Protein AF-A0A484GT91-F1 (afdb_monomer_lite)

Sequence (149 aa):
KLQTDHTPAHLALLDEISTCYQLLHPQVLQLLVKLFDTEHSQLDVMEQLESKKTLLDRMVHLLSRGYALPMVSYIRKCLEKLDTDISLIRHFVTEVLNIITPPYTSDFVQLFLPILENDSIAGTIKTEGEHDPVTEFIAHCKANFILVN

Radius of gyration: 15.95 Å; chains: 1; bounding box: 37×36×51 Å

Foldseek 3Di:
DPPLPDLPVVLVVLLVCLQPPVVCLVVSVVVLVVVLPDDDVVDDPVSNVSVNLSSLVSLLSSVLSVPVLVSLQVLLVCVVVVVDDLVSSLSNLLSNLVRDDDDDDPSNCVSNVVSLVDCSRVVVQQDPDDDGSSVVSVVNCVVPDDDDD

pLDDT: mean 90.4, std 12.08, range [40.66, 98.5]

Secondary structure (DSSP, 8-state):
----SS--HHHHHHHHHHHH-GGGHHHHHHHHHHHHHS--TTS-HHHHHHHHHHHHHHHHHHHHTT-HHHHHHHHHHHHHHT-S-HHHHHHHHHHHHHH--SSPPHHHHHHHHHHHT-HHHHHHH--SSS--HHHHHHHHHHHH-----

InterPro domains:
  IPR006942 TH1 protein [PF04858] (1-145)
  IPR006942 TH1 protein [PTHR12144] (2-149)

Structure (mmCIF, N/CA/C/O backbone):
data_AF-A0A484GT91-F1
#
_entry.id   AF-A0A484GT91-F1
#
loop_
_atom_site.group_PDB
_atom_site.id
_atom_site.type_symbol
_atom_site.label_atom_id
_atom_site.label_alt_id
_atom_site.label_comp_id
_atom_site.label_asym_id
_atom_site.label_entity_id
_atom_site.label_seq_id
_atom_site.pdbx_PDB_ins_code
_atom_site.Cartn_x
_atom_site.Cartn_y
_atom_site.Cartn_z
_atom_site.occupancy
_atom_site.B_iso_or_equiv
_atom_site.auth_seq_id
_atom_site.auth_comp_id
_atom_site.auth_asym_id
_atom_site.auth_atom_id
_atom_site.pdbx_PDB_model_num
ATOM 1 N N . LYS A 1 1 ? -7.553 -1.451 28.725 1.00 40.66 1 LYS A N 1
ATOM 2 C CA . LYS A 1 1 ? -6.418 -1.034 27.873 1.00 40.66 1 LYS A CA 1
ATOM 3 C C . LYS A 1 1 ? -6.357 -2.008 26.715 1.00 40.66 1 LYS A C 1
ATOM 5 O O . LYS A 1 1 ? -6.062 -3.171 26.957 1.00 40.66 1 LYS A O 1
ATOM 10 N N . LEU A 1 2 ? -6.756 -1.574 25.522 1.00 46.72 2 LEU A N 1
ATOM 11 C CA . LEU A 1 2 ? -6.500 -2.333 24.301 1.00 46.72 2 LEU A CA 1
ATOM 12 C C . LEU A 1 2 ? -4.974 -2.358 24.144 1.00 46.72 2 LEU A C 1
ATOM 14 O O . LEU A 1 2 ? -4.352 -1.303 24.162 1.00 46.72 2 LEU A O 1
ATOM 18 N N . GLN A 1 3 ? -4.363 -3.542 24.166 1.00 48.25 3 GLN A N 1
ATOM 19 C CA . GLN A 1 3 ? -2.920 -3.679 23.959 1.00 48.25 3 GLN A CA 1
ATOM 20 C C . GLN A 1 3 ? -2.621 -3.339 22.496 1.00 48.25 3 GLN A C 1
ATOM 22 O O . GLN A 1 3 ? -3.026 -4.080 21.606 1.00 48.25 3 GLN A O 1
ATOM 27 N N . THR A 1 4 ? -1.960 -2.209 22.264 1.00 53.47 4 THR A N 1
ATOM 28 C CA . THR A 1 4 ? -1.543 -1.714 20.942 1.00 53.47 4 THR A CA 1
ATOM 29 C C . THR A 1 4 ? -0.111 -2.123 20.578 1.00 53.47 4 THR A C 1
ATOM 31 O O . THR A 1 4 ? 0.300 -1.921 19.444 1.00 53.47 4 THR A O 1
ATOM 34 N N . ASP A 1 5 ? 0.638 -2.736 21.503 1.00 52.78 5 ASP A N 1
ATOM 35 C CA . ASP A 1 5 ? 2.074 -3.027 21.329 1.00 52.78 5 ASP A CA 1
ATOM 36 C C . ASP A 1 5 ? 2.379 -4.198 20.375 1.00 52.78 5 ASP A C 1
ATOM 38 O O . ASP A 1 5 ? 3.533 -4.436 20.014 1.00 52.78 5 ASP A O 1
ATOM 42 N N . HIS A 1 6 ? 1.363 -4.953 19.955 1.00 57.56 6 HIS A N 1
ATOM 43 C CA . HIS A 1 6 ? 1.514 -6.102 19.065 1.00 57.56 6 HIS A CA 1
ATOM 44 C C . HIS A 1 6 ? 0.427 -6.089 17.995 1.00 57.56 6 HIS A C 1
ATOM 46 O O . HIS A 1 6 ? -0.722 -5.756 18.296 1.00 57.56 6 HIS A O 1
ATOM 52 N N . THR A 1 7 ? 0.768 -6.511 16.768 1.00 63.91 7 THR A N 1
ATOM 53 C CA . THR A 1 7 ? -0.221 -6.764 15.712 1.00 63.91 7 THR A CA 1
ATOM 54 C C . THR A 1 7 ? -1.353 -7.606 16.303 1.00 63.91 7 THR A C 1
ATOM 56 O O . THR A 1 7 ? -1.085 -8.714 16.782 1.00 63.91 7 THR A O 1
ATOM 59 N N . PRO A 1 8 ? -2.606 -7.115 16.310 1.00 82.75 8 PRO A N 1
ATOM 60 C CA . PRO A 1 8 ? -3.721 -7.856 16.875 1.00 82.75 8 PRO A CA 1
ATOM 61 C C . PRO A 1 8 ? -3.765 -9.266 16.286 1.00 82.75 8 PRO A C 1
ATOM 63 O O . PRO A 1 8 ? -3.698 -9.419 15.068 1.00 82.75 8 PRO A O 1
ATOM 66 N N . ALA A 1 9 ? -3.903 -10.296 17.128 1.00 88.00 9 ALA A N 1
ATOM 67 C CA . ALA A 1 9 ? -3.830 -11.698 16.695 1.00 88.00 9 ALA A CA 1
ATOM 68 C C . ALA A 1 9 ? -4.750 -12.007 15.496 1.00 88.00 9 ALA A C 1
ATOM 70 O O . ALA A 1 9 ? -4.379 -12.745 14.590 1.00 88.00 9 ALA A O 1
ATOM 71 N N . HIS A 1 10 ? -5.926 -11.374 15.449 1.00 91.31 10 HIS A N 1
ATOM 72 C CA . HIS A 1 10 ? -6.868 -11.480 14.335 1.00 91.31 10 HIS A CA 1
ATOM 73 C C . HIS A 1 10 ? -6.287 -11.013 12.993 1.00 91.31 10 HIS A C 1
ATOM 75 O O . HIS A 1 10 ? -6.590 -11.609 11.967 1.00 91.31 10 HIS A O 1
ATOM 81 N N . LEU A 1 11 ? -5.447 -9.974 12.985 1.00 94.31 11 LEU A N 1
ATOM 82 C CA . LEU A 1 11 ? -4.799 -9.489 11.769 1.00 94.31 11 LEU A CA 1
ATOM 83 C C . LEU A 1 11 ? -3.659 -10.414 11.326 1.00 94.31 11 LEU A C 1
ATOM 85 O O . LEU A 1 11 ? -3.504 -10.635 10.132 1.00 94.31 11 LEU A O 1
ATOM 89 N N . ALA A 1 12 ? -2.932 -11.034 12.260 1.00 93.56 12 ALA A N 1
ATOM 90 C CA . ALA A 1 12 ? -1.956 -12.073 11.917 1.00 93.56 12 ALA A CA 1
ATOM 91 C C . ALA A 1 12 ? -2.631 -13.304 11.277 1.00 93.56 12 ALA A C 1
ATOM 93 O O . ALA A 1 12 ? -2.101 -13.897 10.341 1.00 93.56 12 ALA A O 1
ATOM 94 N N . LEU A 1 13 ? -3.845 -13.658 11.717 1.00 95.81 13 LEU A N 1
ATOM 95 C CA . LEU A 1 13 ? -4.634 -14.708 11.064 1.00 95.81 13 LEU A CA 1
ATOM 96 C C . LEU A 1 13 ? -5.047 -14.327 9.633 1.00 95.81 13 LEU A C 1
ATOM 98 O O . LEU A 1 13 ? -5.108 -15.205 8.774 1.00 95.81 13 LEU A O 1
ATOM 102 N N . LEU A 1 14 ? -5.308 -13.044 9.347 1.00 97.00 14 LEU A N 1
ATOM 103 C CA . LEU A 1 14 ? -5.565 -12.591 7.973 1.00 97.00 14 LEU A CA 1
ATOM 104 C C . LEU A 1 14 ? -4.330 -12.749 7.082 1.00 97.00 14 LEU A C 1
ATOM 106 O O . LEU A 1 14 ? -4.478 -13.103 5.911 1.00 97.00 14 LEU A O 1
ATOM 110 N N . ASP A 1 15 ? -3.131 -12.540 7.626 1.00 97.06 15 ASP A N 1
ATOM 111 C CA . ASP A 1 15 ? -1.881 -12.755 6.893 1.00 97.06 15 ASP A CA 1
ATOM 112 C C . ASP A 1 15 ? -1.679 -14.237 6.552 1.00 97.06 15 ASP A C 1
ATOM 114 O O . ASP A 1 15 ? -1.306 -14.567 5.420 1.00 97.06 15 ASP A O 1
ATOM 118 N N . GLU A 1 16 ? -1.998 -15.135 7.486 1.00 97.88 16 GLU A N 1
ATOM 119 C CA . GLU A 1 16 ? -1.959 -16.582 7.255 1.00 97.88 16 GLU A CA 1
ATOM 120 C C . GLU A 1 16 ? -2.988 -17.001 6.193 1.00 97.88 16 GLU A C 1
ATOM 122 O O . GLU A 1 16 ? -2.653 -17.685 5.225 1.00 97.88 16 GLU A O 1
ATOM 127 N N . ILE A 1 17 ? -4.229 -16.507 6.291 1.00 97.94 17 ILE A N 1
ATOM 128 C CA . ILE A 1 17 ? -5.275 -16.758 5.286 1.00 97.94 17 ILE A CA 1
ATOM 129 C C . ILE A 1 17 ? -4.829 -16.270 3.902 1.00 97.94 17 ILE A C 1
ATOM 131 O O . ILE A 1 17 ? -4.979 -16.994 2.918 1.00 97.94 17 ILE A O 1
ATOM 135 N N . SER A 1 18 ? -4.251 -15.070 3.826 1.00 97.94 18 SER A N 1
ATOM 136 C CA . SER A 1 18 ? -3.738 -14.491 2.578 1.00 97.94 18 SER A CA 1
ATOM 137 C C . SER A 1 18 ? -2.584 -15.305 1.998 1.00 97.94 18 SER A C 1
ATOM 139 O O . SER A 1 18 ? -2.421 -15.371 0.780 1.00 97.94 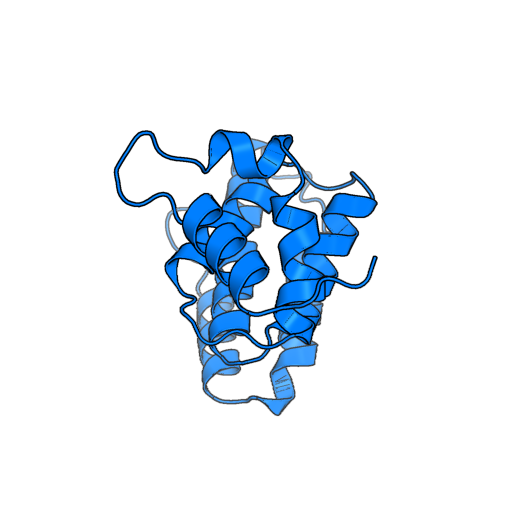18 SER A O 1
ATOM 141 N N . THR A 1 19 ? -1.793 -15.949 2.852 1.00 98.06 19 THR A N 1
ATOM 142 C CA . THR A 1 19 ? -0.679 -16.804 2.435 1.00 98.06 19 THR A CA 1
ATOM 143 C C . THR A 1 19 ? -1.175 -18.140 1.888 1.00 98.06 19 THR A C 1
ATOM 145 O O . THR A 1 19 ? -0.677 -18.602 0.863 1.00 98.06 19 THR A O 1
ATOM 148 N N . CYS A 1 20 ? -2.178 -18.746 2.527 1.00 97.88 20 CYS A N 1
ATOM 149 C CA . CYS A 1 20 ? -2.650 -20.085 2.178 1.00 97.88 20 CYS A CA 1
ATOM 150 C C . CYS A 1 20 ? -3.747 -20.114 1.101 1.00 97.88 20 CYS A C 1
ATOM 152 O O . CYS A 1 20 ? -3.866 -21.113 0.390 1.00 97.88 20 CYS A O 1
ATOM 15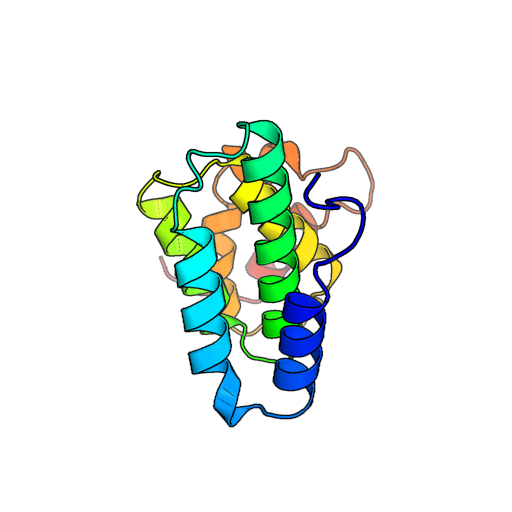4 N N . TYR A 1 21 ? -4.565 -19.063 0.968 1.00 97.31 21 TYR A N 1
ATOM 155 C CA . TYR A 1 21 ? -5.814 -19.121 0.197 1.00 97.31 21 TYR A CA 1
ATOM 156 C C . TYR A 1 21 ? -6.003 -17.920 -0.743 1.00 97.31 21 TYR A C 1
ATOM 158 O O . TYR A 1 21 ? -6.698 -16.956 -0.426 1.00 97.31 21 TYR A O 1
ATOM 166 N N . GLN A 1 22 ? -5.468 -18.022 -1.966 1.00 97.12 22 GLN A N 1
ATOM 167 C CA . GLN A 1 22 ? -5.573 -16.969 -2.994 1.00 97.12 22 GLN A CA 1
ATOM 168 C C . GLN A 1 22 ? -7.019 -16.588 -3.353 1.00 97.12 22 GLN A C 1
ATOM 170 O O . GLN A 1 22 ? -7.324 -15.420 -3.576 1.00 97.12 22 GLN A O 1
ATOM 175 N N . LEU A 1 23 ? -7.946 -17.551 -3.346 1.00 98.00 23 LEU A N 1
ATOM 176 C CA . LEU A 1 23 ? -9.362 -17.299 -3.650 1.00 98.00 23 LEU A CA 1
ATOM 177 C C . LEU A 1 23 ? -10.079 -16.436 -2.597 1.00 98.00 23 LEU A C 1
ATOM 179 O O . LEU A 1 23 ? -11.196 -15.988 -2.847 1.00 98.00 23 LEU A O 1
ATOM 183 N N . LEU A 1 24 ? -9.463 -16.216 -1.432 1.00 98.31 24 LEU A N 1
ATOM 184 C CA . LEU A 1 24 ? -10.000 -15.364 -0.371 1.00 98.31 24 LEU A CA 1
ATOM 185 C C . LEU A 1 24 ? -9.413 -13.949 -0.390 1.00 98.31 24 LEU A C 1
ATOM 187 O O . LEU A 1 24 ? -9.887 -13.096 0.358 1.00 98.31 24 LEU A O 1
ATOM 191 N N . HIS A 1 25 ? -8.424 -13.666 -1.247 1.00 98.44 25 HIS A N 1
ATOM 192 C CA . HIS A 1 25 ? -7.814 -12.336 -1.361 1.00 98.44 25 HIS A CA 1
ATOM 193 C C . HIS A 1 25 ? -8.831 -11.202 -1.576 1.00 98.44 25 HIS A C 1
ATOM 195 O O . HIS A 1 25 ? -8.707 -10.187 -0.885 1.00 98.44 25 HIS A O 1
ATOM 201 N N . PRO A 1 26 ? -9.869 -11.336 -2.434 1.00 98.38 26 PRO A N 1
ATOM 202 C CA . PRO A 1 26 ? -10.878 -10.287 -2.584 1.00 98.38 26 PRO A CA 1
ATOM 203 C C . PRO A 1 26 ? -11.624 -9.980 -1.276 1.00 98.38 26 PRO A C 1
ATOM 205 O O . PRO A 1 26 ? -11.841 -8.815 -0.947 1.00 98.38 26 PRO A O 1
ATOM 208 N N . GLN A 1 27 ? -11.984 -11.012 -0.513 1.00 98.50 27 GLN A N 1
ATOM 209 C CA . GLN A 1 27 ? -12.700 -10.898 0.757 1.00 98.50 27 GLN A CA 1
ATOM 210 C C . GLN A 1 27 ? -11.803 -10.315 1.853 1.00 98.50 27 GLN A C 1
ATOM 212 O O . GLN A 1 27 ? -12.263 -9.489 2.642 1.00 98.50 27 GLN A O 1
ATOM 217 N N . VAL A 1 28 ? -10.523 -10.701 1.887 1.00 98.31 28 VAL A N 1
ATOM 218 C CA . VAL A 1 28 ? -9.542 -10.115 2.811 1.00 98.31 28 VAL A CA 1
ATOM 219 C C . VAL A 1 28 ? -9.357 -8.630 2.509 1.00 98.31 28 VAL A C 1
ATOM 221 O O . VAL A 1 28 ? -9.477 -7.816 3.422 1.00 98.31 28 VAL A O 1
ATOM 224 N N . LEU A 1 29 ? -9.152 -8.253 1.241 1.00 98.12 29 LEU A N 1
ATOM 225 C CA . LEU A 1 29 ? -9.062 -6.844 0.847 1.00 98.12 29 LEU A CA 1
ATOM 226 C C . LEU A 1 29 ? -10.325 -6.077 1.250 1.00 98.12 29 LEU A C 1
ATOM 228 O O . LEU A 1 29 ? -10.223 -5.010 1.847 1.00 98.12 29 LEU A O 1
ATOM 232 N N . GLN A 1 30 ? -11.512 -6.619 0.963 1.00 98.38 30 GLN A N 1
ATOM 233 C CA . GLN A 1 30 ? -12.778 -5.979 1.321 1.00 98.38 30 GLN A CA 1
ATOM 234 C C . GLN A 1 30 ? -12.879 -5.715 2.829 1.00 98.38 30 GLN A C 1
ATOM 236 O O . GLN A 1 30 ? -13.334 -4.647 3.239 1.00 98.38 30 GLN A O 1
ATOM 241 N N . LEU A 1 31 ? -12.458 -6.675 3.656 1.00 98.25 31 LEU A N 1
ATOM 242 C CA . LEU A 1 31 ? -12.436 -6.513 5.104 1.00 98.25 31 LEU A CA 1
ATOM 243 C C . LEU A 1 31 ? -11.427 -5.443 5.536 1.00 98.25 31 LEU A C 1
ATOM 245 O O . LEU A 1 31 ? -11.786 -4.574 6.326 1.00 98.25 31 LEU A O 1
ATOM 249 N N . LEU A 1 32 ? -10.198 -5.480 5.014 1.00 97.94 32 LEU A N 1
ATOM 250 C CA . LEU A 1 32 ? -9.155 -4.505 5.347 1.00 97.94 32 LEU A CA 1
ATOM 251 C C . LEU A 1 32 ? -9.573 -3.080 4.966 1.00 97.94 32 LEU A C 1
ATOM 253 O O . LEU A 1 32 ? -9.441 -2.178 5.786 1.00 97.94 32 LEU A O 1
ATOM 257 N N . VAL A 1 33 ? -10.146 -2.891 3.773 1.00 97.56 33 VAL A N 1
ATOM 258 C CA . VAL A 1 33 ? -10.698 -1.603 3.316 1.00 97.56 33 VAL A CA 1
ATOM 259 C C . VAL A 1 33 ? -11.816 -1.137 4.240 1.00 97.56 33 VAL A C 1
ATOM 261 O O . VAL A 1 33 ? -11.795 -0.009 4.716 1.00 97.56 33 VAL A O 1
ATOM 264 N N . LYS A 1 34 ? -12.763 -2.023 4.573 1.00 97.50 34 LYS A N 1
ATOM 265 C CA . LYS A 1 34 ? -13.855 -1.685 5.492 1.00 97.50 34 LYS A CA 1
ATOM 266 C C . LYS A 1 34 ? -13.327 -1.220 6.851 1.00 97.50 34 LYS A C 1
ATOM 268 O O . LYS A 1 34 ? -13.846 -0.253 7.400 1.00 97.50 34 LYS A O 1
ATOM 273 N N . LEU A 1 35 ? -12.331 -1.910 7.406 1.00 95.56 35 LEU A N 1
ATOM 274 C CA . LEU A 1 35 ? -11.721 -1.540 8.685 1.00 95.56 35 LEU A CA 1
ATOM 275 C C . LEU A 1 35 ? -10.959 -0.213 8.587 1.00 95.56 35 LEU A C 1
ATOM 277 O O . LEU A 1 35 ? -11.045 0.594 9.506 1.00 95.56 35 LEU A O 1
ATOM 281 N N . PHE A 1 36 ? -10.261 0.025 7.475 1.00 95.94 36 PHE A N 1
ATOM 282 C CA . PHE A 1 36 ? -9.493 1.247 7.240 1.00 95.94 36 PHE A CA 1
ATOM 283 C C . PHE A 1 36 ? -10.386 2.488 7.084 1.00 95.94 36 PHE A C 1
ATOM 285 O O . PHE A 1 36 ? -10.075 3.549 7.632 1.00 95.94 36 PHE A O 1
ATOM 292 N N . ASP A 1 37 ? -11.513 2.337 6.386 1.00 94.31 37 ASP A N 1
ATOM 293 C CA . ASP A 1 37 ? -12.498 3.400 6.157 1.00 94.31 37 ASP A CA 1
ATOM 294 C C . ASP A 1 37 ? -13.380 3.664 7.395 1.00 94.31 37 ASP A C 1
ATOM 296 O O . ASP A 1 37 ? -14.083 4.671 7.459 1.00 94.31 37 ASP A O 1
ATOM 300 N N . THR A 1 38 ? -13.371 2.771 8.392 1.00 93.38 38 THR A N 1
ATOM 301 C CA . THR A 1 38 ? -14.173 2.937 9.612 1.00 93.38 38 THR A CA 1
ATOM 302 C C . THR A 1 38 ? -13.514 3.934 10.568 1.00 93.38 38 THR A C 1
ATOM 304 O O . THR A 1 38 ? -12.379 3.749 11.011 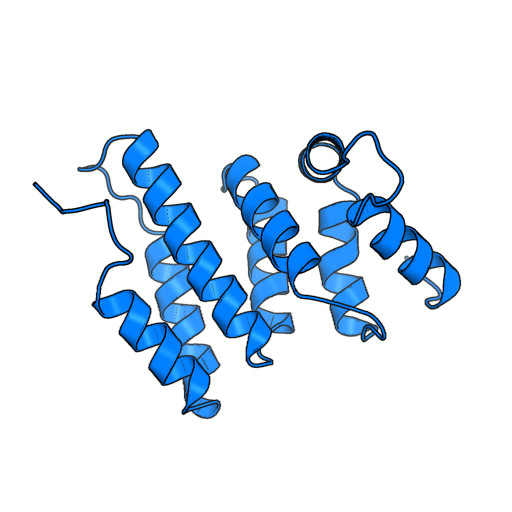1.00 93.38 38 THR A O 1
ATOM 307 N N . GLU A 1 39 ? -14.256 4.970 10.955 1.00 87.06 39 GLU A N 1
ATOM 308 C CA . GLU A 1 39 ? -13.844 5.895 12.011 1.00 87.06 39 GLU A CA 1
ATOM 309 C C . GLU A 1 39 ? -14.030 5.267 13.398 1.00 87.06 39 GLU A C 1
ATOM 311 O O . GLU A 1 39 ? -15.118 4.817 13.766 1.00 87.06 39 GLU A O 1
ATOM 316 N N . HIS A 1 40 ? -12.965 5.273 14.198 1.00 85.81 40 HIS A N 1
ATOM 317 C CA . HIS A 1 40 ? -12.967 4.727 15.552 1.00 85.81 40 HIS A CA 1
ATOM 318 C C . HIS A 1 40 ? -12.971 5.870 16.568 1.00 85.81 40 HIS A C 1
ATOM 320 O O . HIS A 1 40 ? -11.958 6.160 17.193 1.00 85.81 40 HIS A O 1
ATOM 326 N N . SER A 1 41 ? -14.129 6.511 16.754 1.00 86.25 41 SER A N 1
ATOM 327 C CA . SER A 1 41 ? -14.291 7.712 17.598 1.00 86.25 41 SER A CA 1
ATOM 328 C C . SER A 1 41 ? -13.921 7.538 19.080 1.00 86.25 41 SER A C 1
ATOM 330 O O . SER A 1 41 ? -13.824 8.522 19.808 1.00 86.25 41 SER A O 1
ATOM 332 N N . GLN A 1 42 ? -13.727 6.299 19.537 1.00 89.06 42 GLN A N 1
ATOM 333 C CA . GLN A 1 42 ? -13.291 5.976 20.899 1.00 89.06 42 GLN A CA 1
ATOM 334 C C . GLN A 1 42 ? -11.766 6.008 21.082 1.00 89.06 42 GLN A C 1
ATOM 336 O O . GLN A 1 42 ? -11.309 6.038 22.221 1.00 89.06 42 GLN A O 1
ATOM 341 N N . LEU A 1 43 ? -11.003 5.956 19.987 1.00 88.38 43 LEU A N 1
ATOM 342 C CA . LEU A 1 43 ? -9.543 5.998 19.990 1.00 88.38 43 LEU A CA 1
ATOM 343 C C . LEU A 1 43 ? -9.066 7.436 19.807 1.00 88.38 43 LEU A C 1
ATOM 345 O O . LEU A 1 43 ? -9.712 8.224 19.107 1.00 88.38 43 LEU A O 1
ATOM 349 N N . ASP A 1 44 ? -7.921 7.774 20.393 1.00 91.94 44 ASP A N 1
ATOM 350 C CA . ASP A 1 44 ? -7.300 9.064 20.107 1.00 91.94 44 ASP A CA 1
ATOM 351 C C . ASP A 1 44 ? -6.742 9.126 18.669 1.00 91.94 44 ASP A C 1
ATOM 353 O O . ASP A 1 44 ? -6.657 8.124 17.956 1.00 91.94 44 ASP A O 1
ATOM 357 N N . VAL A 1 45 ? -6.389 10.327 18.205 1.00 90.75 45 VAL A N 1
ATOM 358 C CA . VAL A 1 45 ? -5.931 10.544 16.820 1.00 90.75 45 VAL A CA 1
ATOM 359 C C . VAL A 1 45 ? -4.659 9.747 16.499 1.00 90.75 45 VAL A C 1
ATOM 361 O O . VAL A 1 45 ? -4.513 9.254 15.381 1.00 90.75 45 VAL A O 1
ATOM 364 N N . MET A 1 46 ? -3.749 9.598 17.464 1.00 91.06 46 MET A N 1
ATOM 365 C CA . MET A 1 46 ? -2.497 8.867 17.266 1.00 91.06 46 MET A CA 1
ATOM 366 C C . MET A 1 46 ? -2.752 7.357 17.212 1.00 91.06 46 MET A C 1
ATOM 368 O O . MET A 1 46 ? -2.244 6.679 16.323 1.00 91.06 46 MET A O 1
ATOM 372 N N . GLU A 1 47 ? -3.592 6.834 18.105 1.00 91.12 47 GLU A N 1
ATOM 373 C CA . GLU A 1 47 ? -4.035 5.437 18.110 1.00 91.12 47 GLU A CA 1
ATOM 374 C C . GLU A 1 47 ? -4.754 5.069 16.805 1.00 91.12 47 GLU A C 1
ATOM 376 O O . GLU A 1 47 ? -4.522 3.995 16.246 1.00 91.12 47 GLU A O 1
ATOM 381 N N . GLN A 1 48 ? -5.594 5.968 16.279 1.00 91.75 48 GLN A N 1
ATOM 382 C CA . GLN A 1 48 ? -6.246 5.785 14.980 1.00 91.75 48 GLN A CA 1
ATOM 383 C C . GLN A 1 48 ? -5.226 5.729 13.837 1.00 91.75 48 GLN A C 1
ATOM 385 O O . GLN A 1 48 ? -5.336 4.867 12.962 1.00 91.75 48 GLN A O 1
ATOM 390 N N . LEU A 1 49 ? -4.226 6.614 13.843 1.00 93.31 49 LEU A N 1
ATOM 391 C CA . LEU A 1 49 ? -3.182 6.641 12.821 1.00 93.31 49 LEU A CA 1
ATOM 392 C C . LEU A 1 49 ? -2.347 5.352 12.834 1.00 93.31 49 LEU A C 1
ATOM 394 O O . LEU A 1 49 ? -2.165 4.733 11.786 1.00 93.31 49 LEU A O 1
ATOM 398 N N . GLU A 1 50 ? -1.891 4.907 14.006 1.00 92.75 50 GLU A N 1
ATOM 399 C CA . GLU A 1 50 ? -1.113 3.668 14.152 1.00 92.75 50 GLU A CA 1
ATOM 400 C C . GLU A 1 50 ? -1.941 2.418 13.815 1.00 92.75 50 GLU A C 1
ATOM 402 O O . GLU A 1 50 ? -1.453 1.485 13.168 1.00 92.75 50 GLU A O 1
ATOM 407 N N . SER A 1 51 ? -3.234 2.417 14.152 1.00 92.50 51 SER A N 1
ATOM 408 C CA . SER A 1 51 ? -4.156 1.362 13.727 1.00 92.50 51 SER A CA 1
ATOM 409 C C . SER A 1 51 ? -4.280 1.300 12.200 1.00 92.50 51 SER A C 1
ATOM 411 O O . SER A 1 51 ? -4.193 0.217 11.614 1.00 92.50 51 SER A O 1
ATOM 413 N N . LYS A 1 52 ? -4.404 2.453 11.530 1.00 95.69 52 LYS A N 1
ATOM 414 C CA . LYS A 1 52 ? -4.460 2.526 10.065 1.00 95.69 52 LYS A CA 1
ATOM 415 C C . LYS A 1 52 ? -3.151 2.092 9.404 1.00 95.69 52 LYS A C 1
ATOM 417 O O . LYS A 1 52 ? -3.214 1.359 8.421 1.00 95.69 52 LYS A O 1
ATOM 422 N N . LYS A 1 53 ? -1.984 2.448 9.954 1.00 96.62 53 LYS A N 1
ATOM 423 C CA . LYS A 1 53 ? -0.689 1.911 9.489 1.00 96.62 53 LYS A CA 1
ATOM 424 C C . LYS A 1 53 ? -0.633 0.392 9.614 1.00 96.62 53 LYS A C 1
ATOM 426 O O . LYS A 1 53 ? -0.324 -0.284 8.643 1.00 96.62 53 LYS A O 1
ATOM 431 N N . THR A 1 54 ? -1.067 -0.149 10.753 1.00 95.94 54 THR A N 1
ATOM 432 C CA . THR A 1 54 ? -1.125 -1.604 10.964 1.00 95.94 54 THR A CA 1
ATOM 433 C C . THR A 1 54 ? -1.996 -2.298 9.913 1.00 95.94 54 THR A C 1
ATOM 435 O O . THR A 1 54 ? -1.657 -3.392 9.464 1.00 95.94 54 THR A O 1
ATOM 438 N N . LEU A 1 55 ? -3.119 -1.692 9.508 1.00 97.19 55 LEU A N 1
ATOM 439 C CA . LEU A 1 55 ? -3.966 -2.206 8.425 1.00 97.19 55 LEU A CA 1
ATOM 440 C C . LEU A 1 55 ? -3.275 -2.115 7.058 1.00 97.19 55 LEU A C 1
ATOM 442 O O . LEU A 1 55 ? -3.361 -3.068 6.281 1.00 97.19 55 LEU A O 1
ATOM 446 N N . LEU A 1 56 ? -2.565 -1.018 6.780 1.00 97.94 56 LEU A N 1
ATOM 447 C CA . LEU A 1 56 ? -1.764 -0.875 5.562 1.00 97.94 56 LEU A CA 1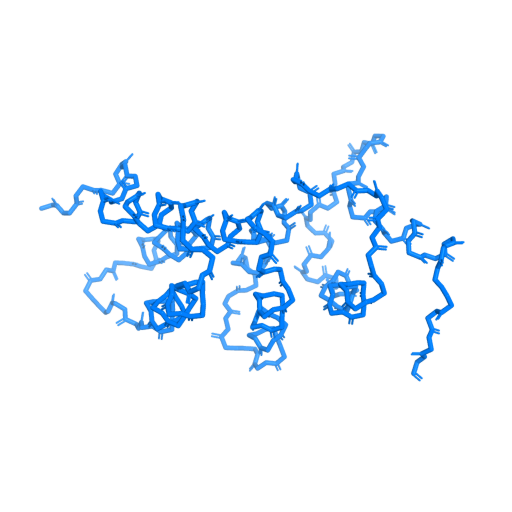
ATOM 448 C C . LEU A 1 56 ? -0.656 -1.928 5.481 1.00 97.94 56 LEU A C 1
ATOM 450 O O . LEU A 1 56 ? -0.447 -2.483 4.411 1.00 97.94 56 LEU A O 1
ATOM 454 N N . ASP A 1 57 ? -0.021 -2.297 6.591 1.00 97.81 57 ASP A N 1
ATOM 455 C CA . ASP A 1 57 ? 0.981 -3.369 6.590 1.00 97.81 57 ASP A CA 1
ATOM 456 C C . ASP A 1 57 ? 0.368 -4.717 6.170 1.00 97.81 57 ASP A C 1
ATOM 458 O O . ASP A 1 57 ? 0.981 -5.488 5.430 1.00 97.81 57 ASP A O 1
ATOM 462 N N . ARG A 1 58 ? -0.877 -5.004 6.585 1.00 97.88 58 ARG A N 1
ATOM 463 C CA . ARG A 1 58 ? -1.607 -6.208 6.132 1.00 97.88 58 ARG A CA 1
ATOM 464 C C . ARG A 1 58 ? -1.971 -6.110 4.648 1.00 97.88 58 ARG A C 1
ATOM 466 O O . ARG A 1 58 ? -1.936 -7.103 3.924 1.00 97.88 58 ARG A O 1
ATOM 473 N N . MET A 1 59 ? -2.292 -4.908 4.168 1.00 98.25 59 MET A N 1
ATOM 474 C CA . MET A 1 59 ? -2.514 -4.645 2.745 1.00 98.25 59 MET A CA 1
ATOM 475 C C . MET A 1 59 ? -1.236 -4.866 1.915 1.00 98.25 59 MET A C 1
ATOM 477 O O . MET A 1 59 ? -1.293 -5.481 0.849 1.00 98.25 59 MET A O 1
ATOM 481 N N . VAL A 1 60 ? -0.075 -4.436 2.415 1.00 98.38 60 VAL A N 1
ATOM 482 C CA . VAL A 1 60 ? 1.241 -4.686 1.803 1.00 98.38 60 VAL A CA 1
ATOM 483 C C . VAL A 1 60 ? 1.568 -6.181 1.807 1.00 98.38 60 VAL A C 1
ATOM 485 O O . VAL A 1 60 ? 2.026 -6.717 0.795 1.00 98.38 60 VAL A O 1
ATOM 488 N N . HIS A 1 61 ? 1.255 -6.899 2.890 1.00 98.19 61 HIS A N 1
ATOM 489 C CA . HIS A 1 61 ? 1.391 -8.357 2.917 1.00 98.19 61 HIS A CA 1
ATOM 490 C C . HIS A 1 61 ? 0.534 -9.023 1.834 1.00 98.19 61 HIS A C 1
ATOM 492 O O . HIS A 1 61 ? 1.054 -9.831 1.063 1.00 98.19 61 HIS A O 1
ATOM 498 N N . LEU A 1 62 ? -0.739 -8.638 1.696 1.00 98.12 62 LEU A N 1
ATOM 499 C CA . LEU A 1 62 ? -1.628 -9.148 0.646 1.00 98.12 62 LEU A CA 1
ATOM 500 C C . LEU A 1 62 ? -1.100 -8.839 -0.771 1.00 98.12 62 LEU A C 1
ATOM 502 O O . LEU A 1 62 ? -1.136 -9.705 -1.649 1.00 98.12 62 LEU A O 1
ATOM 506 N N . LEU A 1 63 ? -0.536 -7.643 -0.981 1.00 97.88 63 LEU A N 1
ATOM 507 C CA . LEU A 1 63 ? 0.167 -7.276 -2.215 1.00 97.88 63 LEU A CA 1
ATOM 508 C C . LEU A 1 63 ? 1.338 -8.230 -2.488 1.00 97.88 63 LEU A C 1
ATOM 510 O O . LEU A 1 63 ? 1.447 -8.753 -3.598 1.00 97.88 63 LEU A O 1
ATOM 514 N N . SER A 1 64 ? 2.151 -8.539 -1.471 1.00 97.31 64 SER A N 1
ATOM 515 C CA . SER A 1 64 ? 3.286 -9.471 -1.584 1.00 97.31 64 SER A CA 1
ATOM 516 C C . SER A 1 64 ? 2.873 -10.911 -1.928 1.00 97.31 64 SER A C 1
ATOM 518 O O . SER A 1 64 ? 3.698 -11.695 -2.394 1.00 97.31 64 SER A O 1
ATOM 520 N N . ARG A 1 65 ? 1.600 -11.277 -1.711 1.00 97.62 65 ARG A N 1
ATOM 521 C CA . ARG A 1 65 ? 1.028 -12.582 -2.090 1.00 97.62 65 ARG A CA 1
ATOM 522 C C . ARG A 1 65 ? 0.461 -12.608 -3.518 1.00 97.62 65 ARG A C 1
ATOM 524 O O . ARG A 1 65 ? -0.133 -13.610 -3.914 1.00 97.62 65 ARG A O 1
ATOM 531 N N . GLY A 1 66 ? 0.650 -11.537 -4.295 1.00 95.38 66 GLY A N 1
ATOM 532 C CA . GLY A 1 66 ? 0.267 -11.455 -5.708 1.00 95.38 66 GLY A CA 1
ATOM 533 C C . GLY A 1 66 ? -1.032 -10.694 -5.987 1.00 95.38 66 GLY A C 1
ATOM 534 O O . GLY A 1 66 ? -1.442 -10.606 -7.142 1.00 95.38 66 GLY A O 1
ATOM 535 N N . TYR A 1 67 ? -1.670 -10.097 -4.974 1.00 97.31 67 TYR A N 1
ATOM 536 C CA . TYR A 1 67 ? -2.925 -9.350 -5.136 1.00 97.31 67 TYR A CA 1
ATOM 537 C C . TYR A 1 67 ? -2.702 -7.827 -5.224 1.00 97.31 67 TYR A C 1
ATOM 539 O O . TYR A 1 67 ? -3.374 -7.026 -4.574 1.00 97.31 67 TYR A O 1
ATOM 547 N N . ALA A 1 68 ? -1.713 -7.422 -6.026 1.00 96.25 68 ALA A N 1
ATOM 548 C CA . ALA A 1 68 ? -1.198 -6.053 -6.066 1.00 96.25 68 ALA A CA 1
ATOM 549 C C . ALA A 1 68 ? -2.138 -5.036 -6.735 1.00 96.25 68 ALA A C 1
ATOM 551 O O . ALA A 1 68 ? -2.382 -3.969 -6.178 1.00 96.25 68 ALA A O 1
ATOM 552 N N . LEU A 1 69 ? -2.678 -5.341 -7.923 1.00 97.62 69 LEU A N 1
ATOM 553 C CA . LEU A 1 69 ? -3.415 -4.348 -8.724 1.00 97.62 69 LEU A CA 1
ATOM 554 C C . LEU A 1 69 ? -4.675 -3.811 -8.020 1.00 97.62 69 LEU A C 1
ATOM 556 O O . LEU A 1 69 ? -4.841 -2.590 -7.973 1.00 97.62 69 LEU A O 1
ATOM 560 N N . PRO A 1 70 ? -5.542 -4.656 -7.420 1.00 97.62 70 PRO A N 1
ATOM 561 C CA . PRO A 1 70 ? -6.699 -4.155 -6.679 1.00 97.62 70 PRO A CA 1
ATOM 562 C C . PRO A 1 70 ? -6.288 -3.301 -5.477 1.00 97.62 70 PRO A C 1
ATOM 564 O O . PRO A 1 70 ? -6.959 -2.317 -5.172 1.00 97.62 70 PRO A O 1
ATOM 567 N N . MET A 1 71 ? -5.166 -3.647 -4.837 1.00 95.88 71 MET A N 1
ATOM 568 C CA . MET A 1 71 ? -4.639 -2.916 -3.691 1.00 95.88 71 MET A CA 1
ATOM 569 C C . MET A 1 71 ? -4.161 -1.515 -4.076 1.00 95.88 71 MET A C 1
ATOM 571 O O . MET A 1 71 ? -4.619 -0.521 -3.516 1.00 95.88 71 MET A O 1
ATOM 575 N N . VAL A 1 72 ? -3.291 -1.418 -5.083 1.00 97.00 72 VAL A N 1
ATOM 576 C CA . VAL A 1 72 ? -2.781 -0.125 -5.560 1.00 97.00 72 VAL A CA 1
ATOM 577 C C . VAL A 1 72 ? -3.915 0.731 -6.129 1.00 97.00 72 VAL A C 1
ATOM 579 O O . VAL A 1 72 ? -3.950 1.937 -5.895 1.00 97.00 72 VAL A O 1
ATOM 582 N N . SER A 1 73 ? -4.892 0.120 -6.810 1.00 97.62 73 SER A N 1
ATOM 583 C CA . SER A 1 73 ? -6.085 0.828 -7.290 1.00 97.62 73 SER A CA 1
ATOM 584 C C . SER A 1 73 ? -6.896 1.452 -6.149 1.00 97.62 73 SER A C 1
ATOM 586 O O . SER A 1 73 ? -7.384 2.571 -6.295 1.00 97.62 73 SER A O 1
ATOM 588 N N . TYR A 1 74 ? -7.036 0.763 -5.013 1.00 97.25 74 TYR A N 1
ATOM 589 C CA . TYR A 1 74 ? -7.701 1.321 -3.836 1.00 97.25 74 TYR A CA 1
ATOM 590 C C . TYR A 1 74 ? -6.926 2.514 -3.261 1.00 97.25 74 TYR A C 1
ATOM 592 O O . TYR A 1 74 ? -7.505 3.588 -3.120 1.00 97.25 74 TYR A O 1
ATOM 600 N N . ILE A 1 75 ? -5.616 2.375 -3.034 1.00 96.38 75 ILE A N 1
ATOM 601 C CA . ILE A 1 75 ? -4.782 3.463 -2.493 1.00 96.38 75 ILE A CA 1
ATOM 602 C C . ILE A 1 75 ? -4.788 4.690 -3.409 1.00 96.38 75 ILE A C 1
ATOM 604 O O . ILE A 1 75 ? -4.915 5.820 -2.936 1.00 96.38 75 ILE A O 1
ATOM 608 N N . ARG A 1 76 ? -4.732 4.482 -4.729 1.00 95.31 76 ARG A N 1
ATOM 609 C CA . ARG A 1 76 ? -4.863 5.563 -5.709 1.00 95.31 76 ARG A CA 1
ATOM 610 C C . ARG A 1 76 ? -6.199 6.299 -5.575 1.00 95.31 76 ARG A C 1
ATOM 612 O O . ARG A 1 76 ? -6.212 7.524 -5.600 1.00 95.31 76 ARG A O 1
ATOM 619 N N . LYS A 1 77 ? -7.312 5.583 -5.377 1.00 95.81 77 LYS A N 1
ATOM 620 C CA . LYS A 1 77 ? -8.629 6.209 -5.156 1.00 95.81 77 LYS A CA 1
ATOM 621 C C . LYS A 1 77 ? -8.670 7.026 -3.867 1.00 95.81 77 LYS A C 1
ATOM 623 O O . LYS A 1 77 ? -9.269 8.095 -3.873 1.00 95.81 77 LYS A O 1
ATOM 628 N N . CYS A 1 78 ? -8.050 6.550 -2.788 1.00 94.75 78 CYS A N 1
ATOM 629 C CA . CYS A 1 78 ? -7.944 7.308 -1.536 1.00 94.75 78 CYS A CA 1
ATOM 630 C C . CYS A 1 78 ? -7.169 8.618 -1.742 1.00 94.75 78 CYS A C 1
ATOM 632 O O . CYS A 1 78 ? -7.575 9.672 -1.257 1.00 94.75 78 CYS A O 1
ATOM 634 N N . LEU A 1 79 ? -6.089 8.571 -2.530 1.00 93.75 79 LEU A N 1
ATOM 635 C CA . LEU A 1 79 ? -5.337 9.767 -2.901 1.00 93.75 79 LEU A CA 1
ATOM 636 C C . LEU A 1 79 ? -6.174 10.737 -3.751 1.00 93.75 79 LEU A C 1
ATOM 638 O O . LEU A 1 79 ? -6.198 11.929 -3.468 1.00 93.75 79 LEU A O 1
ATOM 642 N N . GLU A 1 80 ? -6.878 10.241 -4.769 1.00 93.38 80 GLU A N 1
ATOM 643 C CA . GLU A 1 80 ? -7.705 11.063 -5.668 1.00 93.38 80 GLU A CA 1
ATOM 644 C C . GLU A 1 80 ? -8.894 11.721 -4.948 1.00 93.38 80 GLU A C 1
ATOM 646 O O . GLU A 1 80 ? -9.269 12.846 -5.276 1.00 93.38 80 GLU A O 1
ATOM 651 N N . LYS A 1 81 ? -9.483 11.042 -3.956 1.00 93.56 81 LYS A N 1
ATOM 652 C CA . LYS A 1 81 ? -10.594 11.577 -3.153 1.00 93.56 81 LYS A CA 1
ATOM 653 C C . LYS A 1 81 ? -10.166 12.598 -2.103 1.00 93.56 81 LYS A C 1
ATOM 655 O O . LYS A 1 81 ? -11.024 13.344 -1.634 1.00 93.56 81 LYS A O 1
ATOM 660 N N . LEU A 1 82 ? -8.881 12.632 -1.740 1.00 86.88 82 LEU A N 1
ATOM 661 C CA . LEU A 1 82 ? -8.332 13.491 -0.683 1.00 86.88 82 LEU A CA 1
ATOM 662 C C . LEU A 1 82 ? -9.006 13.284 0.690 1.00 86.88 82 LEU A C 1
ATOM 664 O O . LEU A 1 82 ? -9.045 14.198 1.510 1.00 86.88 82 LEU A O 1
ATOM 668 N N . ASP A 1 83 ? -9.546 12.089 0.943 1.00 85.81 83 ASP A N 1
ATOM 669 C CA . ASP A 1 83 ? -10.244 11.720 2.185 1.00 85.81 83 ASP A CA 1
ATOM 670 C C . ASP A 1 83 ? -9.355 10.944 3.174 1.00 85.81 83 ASP A C 1
ATOM 672 O O . ASP A 1 83 ? -9.771 10.627 4.288 1.00 85.81 83 ASP A O 1
ATOM 676 N N . THR A 1 84 ? -8.113 10.660 2.781 1.00 92.00 84 THR A N 1
ATOM 677 C CA . THR A 1 84 ? -7.137 9.907 3.569 1.00 92.00 84 THR A CA 1
ATOM 678 C C . THR A 1 84 ? -5.908 10.761 3.863 1.00 92.00 84 THR A C 1
ATOM 680 O O . THR A 1 84 ? -5.412 11.478 2.995 1.00 92.00 84 THR A O 1
ATOM 683 N N . ASP A 1 85 ? -5.390 10.661 5.089 1.00 93.31 85 ASP A N 1
ATOM 684 C CA . ASP A 1 85 ? -4.175 11.364 5.502 1.00 93.31 85 ASP A CA 1
ATOM 685 C C . ASP A 1 85 ? -2.983 10.993 4.600 1.00 93.31 85 ASP A C 1
ATOM 687 O O . ASP A 1 85 ? -2.678 9.815 4.389 1.00 93.31 85 ASP A O 1
ATOM 691 N N . ILE A 1 86 ? -2.283 12.004 4.082 1.00 94.31 86 ILE A N 1
ATOM 692 C CA . ILE A 1 86 ? -1.148 11.830 3.162 1.00 94.31 86 ILE A CA 1
ATOM 693 C C . ILE A 1 86 ? -0.034 10.979 3.793 1.00 94.31 86 ILE A C 1
ATOM 695 O O . ILE A 1 86 ? 0.637 10.224 3.087 1.00 94.31 86 ILE A O 1
ATOM 699 N N . SER A 1 87 ? 0.158 11.049 5.114 1.00 95.00 87 SER A N 1
ATOM 700 C CA . SER A 1 87 ? 1.157 10.243 5.827 1.00 95.00 87 SER A CA 1
ATOM 701 C C . SER A 1 87 ? 0.876 8.738 5.752 1.00 95.00 87 SER A C 1
ATOM 703 O O . SER A 1 87 ? 1.820 7.950 5.723 1.00 95.00 87 SER A O 1
ATOM 705 N N . LEU A 1 88 ? -0.393 8.327 5.645 1.00 97.00 88 LEU A N 1
ATOM 706 C CA . LEU A 1 88 ? -0.785 6.926 5.464 1.00 97.00 88 LEU A CA 1
ATOM 707 C C . LEU A 1 88 ? -0.475 6.442 4.047 1.00 97.00 88 LEU A C 1
ATOM 709 O O . LEU A 1 88 ? 0.086 5.363 3.871 1.00 97.00 88 LEU A O 1
ATOM 713 N N . ILE A 1 89 ? -0.772 7.261 3.034 1.00 96.88 89 ILE A N 1
ATOM 714 C CA . ILE A 1 89 ? -0.423 6.938 1.643 1.00 96.88 89 ILE A CA 1
ATOM 715 C C . ILE A 1 89 ? 1.098 6.816 1.499 1.00 96.88 89 ILE A C 1
ATOM 717 O O . ILE A 1 89 ? 1.598 5.880 0.881 1.00 96.88 89 ILE A O 1
ATOM 721 N N . ARG A 1 90 ? 1.842 7.724 2.135 1.00 95.94 90 ARG A N 1
ATOM 722 C CA . ARG A 1 90 ? 3.305 7.689 2.190 1.00 95.94 90 ARG A CA 1
ATOM 723 C C . ARG A 1 90 ? 3.835 6.425 2.856 1.00 95.94 90 ARG A C 1
ATOM 725 O O . ARG A 1 90 ? 4.720 5.798 2.291 1.00 95.94 90 ARG A O 1
ATOM 732 N N . HIS A 1 91 ? 3.280 6.041 4.008 1.00 96.88 91 HIS A N 1
ATOM 733 C CA . HIS A 1 91 ? 3.631 4.794 4.695 1.00 96.88 91 HIS A CA 1
ATOM 734 C C . HIS A 1 91 ? 3.469 3.588 3.766 1.00 96.88 91 HIS A C 1
ATOM 736 O O . HIS A 1 91 ? 4.413 2.831 3.574 1.00 96.88 91 HIS A O 1
ATOM 742 N N . PHE A 1 92 ? 2.312 3.470 3.106 1.00 97.62 92 PHE A N 1
ATOM 743 C CA . PHE A 1 92 ? 2.067 2.398 2.139 1.00 97.62 92 PHE A CA 1
ATOM 744 C C . PHE A 1 92 ? 3.102 2.384 1.008 1.00 97.62 92 PHE A C 1
ATOM 746 O O . PHE A 1 92 ? 3.649 1.333 0.685 1.00 97.62 92 PHE A O 1
ATOM 753 N N . VAL A 1 93 ? 3.382 3.540 0.403 1.00 97.12 93 VAL A N 1
ATOM 754 C CA . VAL A 1 93 ? 4.341 3.645 -0.705 1.00 97.12 93 VAL A CA 1
ATOM 755 C C . VAL A 1 93 ? 5.747 3.237 -0.271 1.00 97.12 93 VAL A C 1
ATOM 757 O O . VAL A 1 93 ? 6.392 2.482 -0.996 1.00 97.12 93 VAL A O 1
ATOM 760 N N . THR A 1 94 ? 6.203 3.690 0.900 1.00 96.00 94 THR A N 1
ATOM 761 C CA . THR A 1 94 ? 7.498 3.295 1.468 1.00 96.00 94 THR A CA 1
ATOM 762 C C . THR A 1 94 ? 7.584 1.779 1.631 1.00 96.00 94 THR A C 1
ATOM 764 O O . THR A 1 94 ? 8.520 1.161 1.128 1.00 96.00 94 THR A O 1
ATOM 767 N N . GLU A 1 95 ? 6.582 1.164 2.260 1.00 97.06 95 GLU A N 1
ATOM 768 C CA . GLU A 1 95 ? 6.575 -0.280 2.500 1.00 97.06 95 GLU A CA 1
ATOM 769 C C . GLU A 1 95 ? 6.516 -1.090 1.200 1.00 97.06 95 GLU A C 1
ATOM 771 O O . GLU A 1 95 ? 7.210 -2.096 1.068 1.00 97.06 95 GLU A O 1
ATOM 776 N N . VAL A 1 96 ? 5.753 -0.637 0.200 1.00 97.56 96 VAL A N 1
ATOM 777 C CA . VAL A 1 96 ? 5.720 -1.283 -1.119 1.00 97.56 96 VAL A CA 1
ATOM 778 C C . VAL A 1 96 ? 7.078 -1.194 -1.808 1.00 97.56 96 VAL A C 1
ATOM 780 O O . VAL A 1 96 ? 7.578 -2.213 -2.280 1.00 97.56 96 VAL A O 1
ATOM 783 N N . LEU A 1 97 ? 7.694 -0.010 -1.850 1.00 96.06 97 LEU A N 1
ATOM 784 C CA . LEU A 1 97 ? 9.008 0.183 -2.469 1.00 96.06 97 LEU A CA 1
ATOM 785 C C . LEU A 1 97 ? 10.105 -0.666 -1.809 1.00 96.06 97 LEU A C 1
ATOM 787 O O . LEU A 1 97 ? 11.018 -1.104 -2.501 1.00 96.06 97 LEU A O 1
ATOM 791 N N . ASN A 1 98 ? 9.987 -0.957 -0.511 1.00 94.56 98 ASN A N 1
ATOM 792 C CA . ASN A 1 98 ? 10.923 -1.820 0.214 1.00 94.56 98 ASN A CA 1
ATOM 793 C C . ASN A 1 98 ? 10.832 -3.308 -0.176 1.00 94.56 98 ASN A C 1
ATOM 795 O O . ASN A 1 98 ? 11.776 -4.057 0.079 1.00 94.56 98 ASN A O 1
ATOM 799 N N . ILE A 1 99 ? 9.714 -3.760 -0.759 1.00 95.44 99 ILE A N 1
ATOM 800 C CA . ILE A 1 99 ? 9.475 -5.188 -1.040 1.00 95.44 99 ILE A CA 1
ATOM 801 C C . ILE A 1 99 ? 9.367 -5.532 -2.527 1.00 95.44 99 ILE A C 1
ATOM 803 O O . ILE A 1 99 ? 9.369 -6.716 -2.873 1.00 95.44 99 ILE A O 1
AT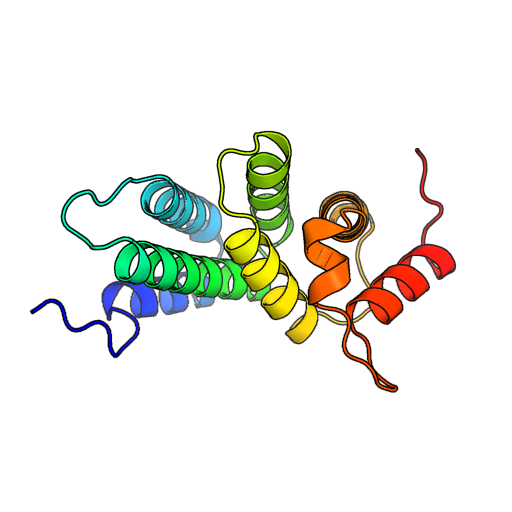OM 807 N N . ILE A 1 100 ? 9.243 -4.536 -3.408 1.00 95.50 100 ILE A N 1
ATOM 808 C CA . ILE A 1 100 ? 9.172 -4.759 -4.855 1.00 95.50 100 ILE A CA 1
ATOM 809 C C . ILE A 1 100 ? 10.539 -4.585 -5.506 1.00 95.50 100 ILE A C 1
ATOM 811 O O . ILE A 1 100 ? 11.352 -3.764 -5.096 1.00 95.50 100 ILE A O 1
ATOM 815 N N . THR A 1 101 ? 10.767 -5.330 -6.582 1.00 94.94 101 THR A N 1
ATOM 816 C CA . THR A 1 101 ? 11.947 -5.183 -7.435 1.00 94.94 101 THR A CA 1
ATOM 817 C C . THR A 1 101 ? 11.561 -5.397 -8.902 1.00 94.94 101 THR A C 1
ATOM 819 O O . THR A 1 101 ? 10.525 -6.011 -9.182 1.00 94.94 101 THR A O 1
ATOM 822 N N . PRO A 1 102 ? 12.349 -4.885 -9.865 1.00 94.81 102 PRO A N 1
ATOM 823 C CA . PRO A 1 102 ? 12.120 -5.160 -11.279 1.00 94.81 102 PRO A CA 1
ATOM 824 C C . PRO A 1 102 ? 12.244 -6.660 -11.627 1.00 94.81 102 PRO A C 1
ATOM 826 O O . PRO A 1 102 ? 12.988 -7.379 -10.956 1.00 94.81 102 PRO A O 1
ATOM 829 N N . PRO A 1 103 ? 11.625 -7.132 -12.729 1.00 95.81 103 PRO A N 1
ATOM 830 C CA . PRO A 1 103 ? 10.843 -6.365 -13.701 1.00 95.81 103 PRO A CA 1
ATOM 831 C C . PRO A 1 103 ? 9.409 -6.081 -13.228 1.00 95.81 103 PRO A C 1
ATOM 833 O O . PRO A 1 103 ? 8.744 -6.946 -12.663 1.00 95.81 103 PRO A O 1
ATOM 836 N N . TYR A 1 104 ? 8.909 -4.879 -13.522 1.00 95.94 104 TYR A N 1
ATOM 837 C CA . TYR A 1 104 ? 7.521 -4.499 -13.238 1.00 95.94 104 TYR A CA 1
ATOM 838 C C . TYR A 1 104 ? 6.593 -4.825 -14.414 1.00 95.94 104 TYR A C 1
ATOM 840 O O . TYR A 1 104 ? 7.025 -4.902 -15.564 1.00 95.94 104 TYR A O 1
ATOM 848 N N . THR A 1 105 ? 5.298 -4.989 -14.148 1.00 95.56 105 THR A N 1
ATOM 849 C CA . THR A 1 105 ? 4.276 -5.087 -15.200 1.00 95.56 105 THR A CA 1
ATOM 850 C C . THR A 1 105 ? 3.749 -3.698 -15.574 1.00 95.56 105 THR A C 1
ATOM 852 O O . THR A 1 105 ? 3.718 -2.797 -14.734 1.00 95.56 105 THR A O 1
ATOM 855 N N . SER A 1 106 ? 3.288 -3.519 -16.819 1.00 95.50 106 SER A N 1
ATOM 856 C CA . SER A 1 106 ? 2.724 -2.233 -17.272 1.00 95.50 106 SER A CA 1
ATOM 857 C C . SER A 1 106 ? 1.518 -1.812 -16.431 1.00 95.50 106 SER A C 1
ATOM 859 O O . SER A 1 106 ? 1.417 -0.646 -16.063 1.00 95.50 106 SER A O 1
ATOM 861 N N . ASP A 1 107 ? 0.642 -2.756 -16.076 1.00 96.06 107 ASP A N 1
ATOM 862 C CA . ASP A 1 107 ? -0.561 -2.468 -15.285 1.00 96.06 107 ASP A CA 1
ATOM 863 C C . ASP A 1 107 ? -0.204 -1.943 -13.889 1.00 96.06 107 ASP A C 1
ATOM 865 O O . ASP A 1 107 ? -0.830 -1.011 -13.386 1.00 96.06 107 ASP A O 1
ATOM 869 N N . PHE A 1 108 ? 0.836 -2.510 -13.265 1.00 96.94 108 PHE A N 1
ATOM 870 C CA . PHE A 1 108 ? 1.320 -2.030 -11.975 1.00 96.94 108 PHE A CA 1
ATOM 871 C C . PHE A 1 108 ? 1.905 -0.622 -12.100 1.00 96.94 108 PHE A C 1
ATOM 873 O O . PHE A 1 108 ? 1.541 0.257 -11.323 1.00 96.94 108 PHE A O 1
ATOM 880 N N . VAL A 1 109 ? 2.757 -0.384 -13.104 1.00 96.75 109 VAL A N 1
ATOM 881 C CA . VAL A 1 109 ? 3.368 0.932 -13.348 1.00 96.75 109 VAL A CA 1
ATOM 882 C C . VAL A 1 109 ? 2.303 2.002 -13.601 1.00 96.75 109 VAL A C 1
ATOM 884 O O . VAL A 1 109 ? 2.358 3.059 -12.981 1.00 96.75 109 VAL A O 1
ATOM 887 N N . GLN A 1 110 ? 1.291 1.722 -14.426 1.00 94.94 110 GLN A N 1
ATOM 888 C CA . GLN A 1 110 ? 0.196 2.658 -14.720 1.00 94.94 110 GLN A CA 1
ATOM 889 C C . GLN A 1 110 ? -0.631 3.043 -13.485 1.00 94.94 110 GLN A C 1
ATOM 891 O O . GLN A 1 110 ? -1.193 4.140 -13.425 1.00 94.94 110 GLN A O 1
ATOM 896 N N . LEU A 1 111 ? -0.736 2.151 -12.497 1.00 95.94 111 LEU A N 1
ATOM 897 C CA . LEU A 1 111 ? -1.455 2.428 -11.256 1.00 95.94 111 LEU A CA 1
ATOM 898 C C . LEU A 1 111 ? -0.571 3.095 -10.199 1.00 95.94 111 LEU A C 1
ATOM 900 O O . LEU A 1 111 ? -1.052 3.984 -9.499 1.00 95.94 111 LEU A O 1
ATOM 904 N N . PHE A 1 112 ? 0.686 2.669 -10.075 1.00 96.94 112 PHE A N 1
ATOM 905 C CA . PHE A 1 112 ? 1.576 3.078 -8.988 1.00 96.94 112 PHE A CA 1
ATOM 906 C C . PHE A 1 112 ? 2.354 4.362 -9.295 1.00 96.94 112 PHE A C 1
ATOM 908 O O . PHE A 1 112 ? 2.532 5.190 -8.405 1.00 96.94 112 PHE A O 1
ATOM 915 N N . LEU A 1 113 ? 2.771 4.579 -10.549 1.00 95.38 113 LEU A N 1
ATOM 916 C CA . LEU A 1 113 ? 3.548 5.762 -10.929 1.00 95.38 113 LEU A CA 1
ATOM 917 C C . LEU A 1 113 ? 2.819 7.088 -10.629 1.00 95.38 113 LEU A C 1
ATOM 919 O O . LEU A 1 113 ? 3.448 7.944 -10.011 1.00 95.38 113 LEU A O 1
ATOM 923 N N . PRO A 1 114 ? 1.513 7.263 -10.927 1.00 94.31 114 PRO A N 1
ATOM 924 C CA . PRO A 1 114 ? 0.811 8.511 -10.607 1.00 94.31 114 PRO A CA 1
ATOM 925 C C . PRO A 1 114 ? 0.768 8.843 -9.106 1.00 94.31 114 PRO A C 1
ATOM 927 O O . PRO A 1 114 ? 0.673 10.008 -8.731 1.00 94.31 114 PRO A O 1
ATOM 930 N N . ILE A 1 115 ? 0.849 7.832 -8.230 1.00 95.19 115 ILE A N 1
ATOM 931 C CA . ILE A 1 115 ? 0.938 8.035 -6.775 1.00 95.19 115 ILE A CA 1
ATOM 932 C C . ILE A 1 115 ? 2.301 8.653 -6.424 1.00 95.19 115 ILE A C 1
ATOM 934 O O . ILE A 1 115 ? 2.378 9.567 -5.606 1.00 95.19 115 ILE A O 1
ATOM 938 N N . LEU A 1 116 ? 3.373 8.179 -7.066 1.00 93.62 116 LEU A N 1
ATOM 939 C CA . LEU A 1 116 ? 4.746 8.653 -6.868 1.00 93.62 116 LEU A CA 1
ATOM 940 C C . LEU A 1 116 ? 5.058 9.983 -7.564 1.00 93.62 116 LEU A C 1
ATOM 942 O O . LEU A 1 116 ? 6.007 10.659 -7.181 1.00 93.62 116 LEU A O 1
ATOM 946 N N . GLU A 1 117 ? 4.272 10.385 -8.558 1.00 90.62 117 GLU A N 1
ATOM 947 C CA . GLU A 1 117 ? 4.376 11.718 -9.168 1.00 90.62 117 GLU A CA 1
ATOM 948 C C . GLU A 1 117 ? 3.787 12.823 -8.278 1.00 90.62 117 GLU A C 1
ATOM 950 O O . GLU A 1 117 ? 4.003 14.007 -8.531 1.00 90.62 117 GLU A O 1
ATOM 955 N N . ASN A 1 118 ? 3.076 12.462 -7.206 1.00 90.94 118 ASN A N 1
ATOM 956 C CA . ASN A 1 118 ? 2.600 13.422 -6.223 1.00 90.94 118 ASN A CA 1
ATOM 957 C C . ASN A 1 118 ? 3.723 13.816 -5.245 1.00 90.94 118 ASN A C 1
ATOM 959 O O . ASN A 1 118 ? 4.143 13.027 -4.392 1.00 90.94 118 ASN A O 1
ATOM 963 N N . ASP A 1 119 ? 4.155 15.076 -5.311 1.00 88.56 119 ASP A N 1
ATOM 964 C CA . ASP A 1 119 ? 5.254 15.614 -4.497 1.00 88.56 119 ASP A CA 1
ATOM 965 C C . ASP A 1 119 ? 5.017 15.519 -2.981 1.00 88.56 119 ASP A C 1
ATOM 967 O O . ASP A 1 119 ? 5.971 15.344 -2.221 1.00 88.56 119 ASP A O 1
ATOM 971 N N . SER A 1 120 ? 3.760 15.573 -2.520 1.00 89.38 120 SER A N 1
ATOM 972 C CA . SER A 1 120 ? 3.426 15.449 -1.088 1.00 89.38 120 SER A CA 1
ATOM 973 C C . SER A 1 120 ? 3.700 14.048 -0.517 1.00 89.38 120 SER A C 1
ATOM 975 O O . SER A 1 120 ? 3.817 13.871 0.703 1.00 89.38 120 SER A O 1
ATOM 977 N N . ILE A 1 121 ? 3.838 13.062 -1.408 1.00 91.06 121 ILE A N 1
ATOM 978 C CA . ILE A 1 121 ? 4.211 11.683 -1.108 1.00 91.06 121 ILE A CA 1
ATOM 979 C C . ILE A 1 121 ? 5.711 11.525 -1.353 1.00 91.06 121 ILE A C 1
ATOM 981 O O . ILE A 1 121 ? 6.479 11.328 -0.409 1.00 91.06 121 ILE A O 1
ATOM 985 N N . ALA A 1 122 ? 6.141 11.673 -2.608 1.00 87.31 122 ALA A N 1
ATOM 986 C CA . ALA A 1 122 ? 7.504 11.362 -3.021 1.00 87.31 122 ALA A CA 1
ATOM 987 C C . ALA A 1 122 ? 8.554 12.239 -2.337 1.00 87.31 122 ALA A C 1
ATOM 989 O O . ALA A 1 122 ? 9.567 11.716 -1.883 1.00 87.31 122 ALA A O 1
ATOM 990 N N . GLY A 1 123 ? 8.315 13.548 -2.196 1.00 82.38 123 GLY A N 1
ATOM 991 C CA . GLY A 1 123 ? 9.310 14.497 -1.680 1.00 82.38 123 GLY A CA 1
ATOM 992 C C . GLY A 1 123 ? 9.819 14.183 -0.271 1.00 82.38 123 GLY A C 1
ATOM 993 O O . GLY A 1 123 ? 10.915 14.588 0.091 1.00 82.38 123 GLY A O 1
ATOM 994 N N . THR A 1 124 ? 9.045 13.430 0.506 1.00 81.62 124 THR A N 1
ATOM 995 C CA . THR A 1 124 ? 9.385 13.043 1.885 1.00 81.62 124 THR A CA 1
ATOM 996 C C . THR A 1 124 ? 9.911 11.619 2.043 1.00 81.62 124 THR A C 1
ATOM 998 O O . THR A 1 124 ? 10.415 11.288 3.110 1.00 81.62 124 THR A O 1
ATOM 1001 N N . ILE A 1 125 ? 9.752 10.773 1.020 1.00 81.62 125 ILE A N 1
ATOM 1002 C CA . ILE A 1 125 ? 10.300 9.406 1.007 1.00 81.62 125 ILE A CA 1
ATOM 1003 C C . ILE A 1 125 ? 11.742 9.436 0.505 1.00 81.62 125 ILE A C 1
ATOM 1005 O O . ILE A 1 125 ? 12.565 8.654 0.971 1.00 81.62 125 ILE A O 1
ATOM 1009 N N . LYS A 1 126 ? 12.049 10.359 -0.417 1.00 78.56 126 LYS A N 1
ATOM 1010 C CA . LYS A 1 126 ? 13.396 10.552 -0.954 1.00 78.56 126 LYS A CA 1
ATOM 1011 C C . LYS A 1 126 ? 14.396 10.746 0.181 1.00 78.56 126 LYS A C 1
ATOM 1013 O O . LYS A 1 126 ? 14.331 11.726 0.920 1.00 78.56 126 LYS A O 1
ATOM 1018 N N . THR A 1 127 ? 15.330 9.814 0.297 1.00 74.94 127 THR A N 1
ATOM 1019 C CA . THR A 1 127 ? 16.458 9.913 1.220 1.00 74.94 127 THR A CA 1
ATOM 1020 C C . THR A 1 127 ? 17.626 10.614 0.538 1.00 74.94 127 THR A C 1
ATOM 1022 O O . THR A 1 127 ? 17.934 10.325 -0.617 1.00 74.94 127 THR A O 1
ATOM 1025 N N . GLU A 1 128 ? 18.316 11.504 1.250 1.00 60.53 128 GLU A N 1
ATOM 1026 C CA . GLU A 1 128 ? 19.587 12.069 0.786 1.00 60.53 128 GLU A CA 1
ATOM 1027 C C . GLU A 1 128 ? 20.667 10.963 0.817 1.00 60.53 128 GLU A C 1
ATOM 1029 O O . GLU A 1 128 ? 21.218 10.654 1.871 1.00 60.53 128 GLU A O 1
ATOM 1034 N N . GLY A 1 129 ? 20.929 10.298 -0.317 1.00 64.56 129 GLY A N 1
ATOM 1035 C CA . GLY A 1 129 ? 21.888 9.186 -0.416 1.00 64.56 129 GLY A CA 1
ATOM 1036 C C . GLY A 1 129 ? 21.919 8.503 -1.792 1.00 64.56 129 GLY A C 1
ATOM 1037 O O . GLY A 1 129 ? 21.198 8.907 -2.700 1.00 64.56 129 GLY A O 1
ATOM 1038 N N . GLU A 1 130 ? 22.764 7.474 -1.958 1.00 61.97 130 GLU A N 1
ATOM 1039 C CA . GLU A 1 130 ? 22.960 6.773 -3.248 1.00 61.97 130 GLU A CA 1
ATOM 1040 C C . GLU A 1 130 ? 21.789 5.861 -3.663 1.00 61.97 130 GLU A C 1
ATOM 1042 O O . GLU A 1 130 ? 21.635 5.592 -4.851 1.00 61.97 130 GLU A O 1
ATOM 1047 N N . HIS A 1 131 ? 20.946 5.428 -2.718 1.00 72.38 131 HIS A N 1
ATOM 1048 C CA . HIS A 1 131 ? 19.815 4.527 -2.966 1.00 72.38 131 HIS A CA 1
ATOM 1049 C C . HIS A 1 131 ? 18.491 5.176 -2.556 1.00 72.38 131 HIS A C 1
ATOM 1051 O O . HIS A 1 131 ? 17.986 4.950 -1.458 1.00 72.38 131 HIS A O 1
ATOM 1057 N N . ASP A 1 132 ? 17.945 6.015 -3.438 1.00 87.88 132 ASP A N 1
ATOM 1058 C CA . ASP A 1 132 ? 16.589 6.554 -3.310 1.00 87.88 132 ASP A CA 1
ATOM 1059 C C . ASP A 1 132 ? 15.597 5.665 -4.088 1.00 87.88 132 ASP A C 1
ATOM 1061 O O . ASP A 1 132 ? 15.556 5.735 -5.325 1.00 87.88 132 ASP A O 1
ATOM 1065 N N . PRO A 1 133 ? 14.762 4.859 -3.402 1.00 89.94 133 PRO A N 1
ATOM 1066 C CA . PRO A 1 133 ? 13.894 3.882 -4.057 1.00 89.94 133 PRO A CA 1
ATOM 1067 C C . PRO A 1 133 ? 12.836 4.534 -4.959 1.00 89.94 133 PRO A C 1
ATOM 1069 O O . PRO A 1 133 ? 12.400 3.934 -5.944 1.00 89.94 133 PRO A O 1
ATOM 1072 N N . VAL A 1 134 ? 12.441 5.782 -4.675 1.00 92.12 134 VAL A N 1
ATOM 1073 C CA . VAL A 1 134 ? 11.496 6.524 -5.520 1.00 92.12 134 VAL A CA 1
ATOM 1074 C C . VAL A 1 134 ? 12.150 6.883 -6.851 1.00 92.12 134 VAL A C 1
ATOM 1076 O O . VAL A 1 134 ? 11.577 6.636 -7.917 1.00 92.12 134 VAL A O 1
ATOM 1079 N N . THR A 1 135 ? 13.354 7.457 -6.807 1.00 90.62 135 THR A N 1
ATOM 1080 C CA . THR A 1 135 ? 14.094 7.826 -8.019 1.00 90.62 135 THR A CA 1
ATOM 1081 C C . THR A 1 135 ? 14.467 6.594 -8.838 1.00 90.62 135 THR A C 1
ATOM 1083 O O . THR A 1 135 ? 14.317 6.625 -10.060 1.00 90.62 135 THR A O 1
ATOM 1086 N N . GLU A 1 136 ? 14.868 5.494 -8.196 1.00 92.50 136 GLU A N 1
ATOM 1087 C CA . GLU A 1 136 ? 15.150 4.224 -8.873 1.00 92.50 136 GLU A CA 1
ATOM 1088 C C . GLU A 1 136 ? 13.917 3.669 -9.599 1.00 92.50 136 GLU A C 1
ATOM 1090 O O . GLU A 1 136 ? 13.998 3.322 -10.783 1.00 92.50 136 GLU A O 1
ATOM 1095 N N . PHE A 1 137 ? 12.754 3.648 -8.938 1.00 94.31 137 PHE A N 1
ATOM 1096 C CA . PHE A 1 137 ? 11.504 3.206 -9.555 1.00 94.31 137 PHE A CA 1
ATOM 1097 C C . PHE A 1 137 ? 11.127 4.074 -10.765 1.00 94.31 137 PHE A C 1
ATOM 1099 O O . PHE A 1 137 ? 10.839 3.547 -11.843 1.00 94.31 137 PHE A O 1
ATOM 1106 N N . ILE A 1 138 ? 11.170 5.404 -10.623 1.00 92.38 138 ILE A N 1
ATOM 1107 C CA . ILE A 1 138 ? 10.833 6.344 -11.705 1.00 92.38 138 ILE A CA 1
ATOM 1108 C C . ILE A 1 138 ? 11.820 6.213 -12.873 1.00 92.38 138 ILE A C 1
ATOM 1110 O O . ILE A 1 138 ? 11.403 6.210 -14.035 1.00 92.38 138 ILE A O 1
ATOM 1114 N N . ALA A 1 139 ? 13.121 6.089 -12.594 1.00 91.94 139 ALA A N 1
ATOM 1115 C CA . ALA A 1 139 ? 14.145 5.892 -13.617 1.00 91.94 139 ALA A CA 1
ATOM 1116 C C . ALA A 1 139 ? 13.920 4.581 -14.383 1.00 91.94 139 ALA A C 1
ATOM 1118 O O . ALA A 1 139 ? 13.954 4.575 -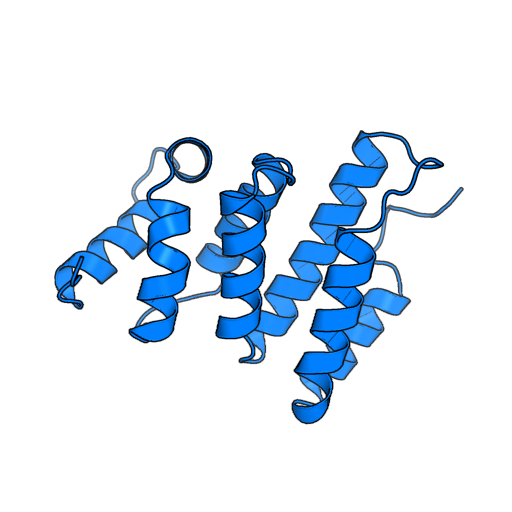15.616 1.00 91.94 139 ALA A O 1
ATOM 1119 N N . HIS A 1 140 ? 13.604 3.494 -13.670 1.00 94.19 140 HIS A N 1
ATOM 1120 C CA . HIS A 1 140 ? 13.254 2.220 -14.289 1.00 94.19 140 HIS A CA 1
ATOM 1121 C C . HIS A 1 140 ? 12.009 2.346 -15.178 1.00 94.19 140 HIS A C 1
ATOM 1123 O O . HIS A 1 140 ? 12.017 1.852 -16.308 1.00 94.19 140 HIS A O 1
ATOM 1129 N N . CYS A 1 141 ? 10.964 3.040 -14.714 1.00 93.88 141 CYS A N 1
ATOM 1130 C CA . CYS A 1 141 ? 9.744 3.258 -15.492 1.00 93.88 141 CYS A CA 1
ATOM 1131 C C . CYS A 1 141 ? 10.031 4.002 -16.804 1.00 93.88 141 CYS A C 1
ATOM 1133 O O . CYS A 1 141 ? 9.620 3.550 -17.869 1.00 93.88 141 CYS A O 1
ATOM 1135 N N . LYS A 1 142 ? 10.807 5.092 -16.747 1.00 90.19 142 LYS A N 1
ATOM 1136 C CA . LYS A 1 142 ? 11.189 5.887 -17.928 1.00 90.19 142 LYS A CA 1
ATOM 1137 C C . LYS A 1 142 ? 12.029 5.106 -18.940 1.00 90.19 142 LYS A C 1
ATOM 1139 O O . LYS A 1 142 ? 11.919 5.354 -20.136 1.00 90.19 142 LYS A O 1
ATOM 1144 N N . ALA A 1 143 ? 12.881 4.196 -18.470 1.00 92.25 143 ALA A N 1
ATOM 1145 C CA . ALA A 1 143 ? 13.747 3.405 -19.339 1.00 92.25 143 ALA A CA 1
ATOM 1146 C C . ALA A 1 143 ? 13.011 2.250 -20.041 1.00 92.25 143 ALA A C 1
ATOM 1148 O O . ALA A 1 143 ? 13.409 1.861 -21.136 1.00 92.25 143 ALA A O 1
ATOM 1149 N N . ASN A 1 144 ? 11.964 1.695 -19.418 1.00 91.88 144 ASN A N 1
ATOM 1150 C CA . ASN A 1 144 ? 11.354 0.432 -19.852 1.00 91.88 144 ASN A CA 1
ATOM 1151 C C . ASN A 1 144 ? 9.906 0.561 -20.347 1.00 91.88 144 ASN A C 1
ATOM 1153 O O . ASN A 1 144 ? 9.407 -0.364 -20.985 1.00 91.88 144 ASN A O 1
ATOM 1157 N N . PHE A 1 145 ? 9.229 1.684 -20.090 1.00 90.81 145 PHE A N 1
ATOM 1158 C CA . PHE A 1 145 ? 7.833 1.885 -20.474 1.00 90.81 145 PHE A CA 1
ATOM 1159 C C . PHE A 1 145 ? 7.674 3.165 -21.293 1.00 90.81 145 PHE A C 1
ATOM 1161 O O . PHE A 1 145 ? 8.124 4.241 -20.902 1.00 90.81 145 PHE A O 1
ATOM 1168 N N . ILE A 1 146 ? 6.978 3.056 -22.426 1.00 76.88 146 ILE A N 1
ATOM 1169 C CA . ILE A 1 146 ? 6.462 4.222 -23.145 1.00 76.88 146 ILE A CA 1
ATOM 1170 C C . ILE A 1 146 ? 5.201 4.647 -22.394 1.00 76.88 146 ILE A C 1
ATOM 1172 O O . ILE A 1 146 ? 4.148 4.030 -22.549 1.00 76.88 146 ILE A O 1
ATOM 1176 N N . LEU A 1 147 ? 5.322 5.651 -21.528 1.00 63.72 147 LEU A N 1
ATOM 1177 C CA . LEU A 1 147 ? 4.178 6.216 -20.818 1.00 63.72 147 LEU A CA 1
ATOM 1178 C C . LEU A 1 147 ? 3.274 6.909 -21.842 1.00 63.72 147 LEU A C 1
ATOM 1180 O O . LEU A 1 147 ? 3.628 7.946 -22.402 1.00 63.72 147 LEU A O 1
ATOM 1184 N N . VAL A 1 148 ? 2.135 6.287 -22.141 1.00 52.78 148 VAL A N 1
ATOM 1185 C CA . VAL A 1 148 ? 1.082 6.900 -22.951 1.00 52.78 148 VAL A CA 1
ATOM 1186 C C . VAL A 1 148 ? 0.207 7.697 -21.988 1.00 52.78 148 VAL A C 1
ATOM 1188 O O . VAL A 1 148 ? -0.449 7.100 -21.135 1.00 52.78 148 VAL A O 1
ATOM 1191 N N . ASN A 1 149 ? 0.285 9.025 -22.092 1.00 49.81 149 ASN A N 1
ATOM 1192 C CA . ASN A 1 149 ? -0.562 9.970 -21.356 1.00 49.81 149 ASN A CA 1
ATOM 1193 C C . ASN A 1 149 ? -2.039 9.827 -21.732 1.00 49.81 149 ASN A C 1
ATOM 1195 O O . ASN A 1 149 ? -2.314 9.623 -22.938 1.00 49.81 149 ASN A O 1
#

Organism: Sousa chinensis (NCBI:txid103600)